Protein AF-A0A2S8BGA2-F1 (afdb_monomer_lite)

pLDDT: mean 81.5, std 15.81, range [41.97, 97.06]

Foldseek 3Di:
DDPPPPPPDDPPDDDVPNDPDPVVVQCPVVPNVNVVVQVVLVVQQVVLCVVVVDPDKDKDKDWDWDADPVRDIDTDIDIDIDHDDDDPDQDWDQQVVGDTHSDPPVNVPPPD

Secondary structure (DSSP, 8-state):
---------------TTSS--HHHHHHHGGGGHHHHHHHHHHHHHHHHHHHH--S--EEEEEEEEEE-TTS-EEEEEEEEEE----------EE-SSS-EES-STTGGGS--

Structure (mmCIF, N/CA/C/O backbone):
data_AF-A0A2S8BGA2-F1
#
_entry.id   AF-A0A2S8BGA2-F1
#
loop_
_atom_site.group_PDB
_atom_site.id
_atom_site.type_symbol
_atom_site.label_atom_id
_atom_site.label_alt_id
_atom_site.label_comp_id
_atom_site.label_asym_id
_atom_site.label_entity_id
_atom_site.label_seq_id
_atom_site.pdbx_PDB_ins_code
_atom_site.Cartn_x
_atom_site.Cartn_y
_atom_site.Cartn_z
_atom_site.occupancy
_atom_site.B_iso_or_equiv
_atom_site.auth_seq_id
_atom_site.auth_comp_id
_atom_site.auth_asym_id
_atom_site.auth_atom_id
_atom_site.pdbx_PDB_model_num
ATOM 1 N N . MET A 1 1 ? -8.086 39.701 -42.187 1.00 42.44 1 MET A N 1
ATOM 2 C CA . MET A 1 1 ? -8.286 38.246 -42.308 1.00 42.44 1 MET A CA 1
ATOM 3 C C . MET A 1 1 ? -7.851 37.646 -40.989 1.00 42.44 1 MET A C 1
ATOM 5 O O . MET A 1 1 ? -6.899 38.157 -40.420 1.00 42.44 1 MET A O 1
ATOM 9 N N . SER A 1 2 ? -8.643 36.717 -40.461 1.00 50.25 2 SER A N 1
ATOM 10 C CA . SER A 1 2 ? -8.512 36.163 -39.114 1.00 50.25 2 SER A CA 1
ATOM 11 C C . SER A 1 2 ? -7.338 35.200 -39.014 1.00 5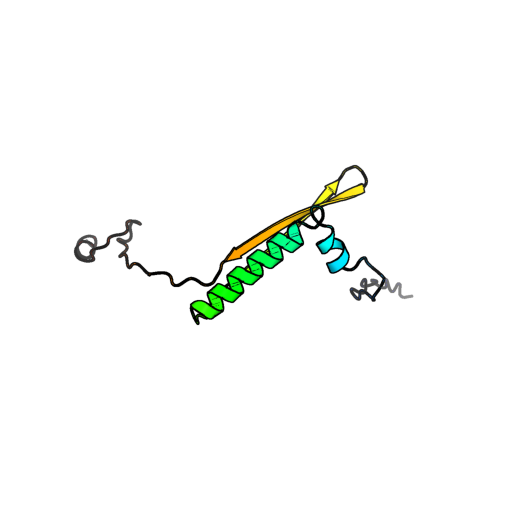0.25 2 SER A C 1
ATOM 13 O O . SER A 1 2 ? -7.348 34.179 -39.697 1.00 50.25 2 SER A O 1
ATOM 15 N N . ASP A 1 3 ? -6.406 35.470 -38.107 1.00 47.59 3 ASP A N 1
ATOM 16 C CA . ASP A 1 3 ? -5.464 34.460 -37.638 1.00 47.59 3 ASP A CA 1
ATOM 17 C C . ASP A 1 3 ? -6.100 33.774 -36.426 1.00 47.59 3 ASP A C 1
ATOM 19 O O . ASP A 1 3 ? -6.095 34.275 -35.304 1.00 47.59 3 ASP A O 1
ATOM 23 N N . ASN A 1 4 ? -6.780 32.663 -36.704 1.00 49.22 4 ASN A N 1
ATOM 24 C CA . ASN A 1 4 ? -7.371 31.796 -35.696 1.00 49.22 4 ASN A CA 1
ATOM 25 C C . ASN A 1 4 ? -6.280 30.840 -35.194 1.00 49.22 4 ASN A C 1
ATOM 27 O O . ASN A 1 4 ? -6.123 29.738 -35.724 1.00 49.22 4 ASN A O 1
ATOM 31 N N . GLU A 1 5 ? -5.500 31.275 -34.204 1.00 50.09 5 GLU A N 1
ATOM 32 C CA . GLU A 1 5 ? -4.597 30.394 -33.462 1.00 50.09 5 GLU A CA 1
ATOM 33 C C . GLU A 1 5 ? -5.442 29.356 -32.720 1.00 50.09 5 GLU A C 1
ATOM 35 O O . GLU A 1 5 ? -6.065 29.612 -31.690 1.00 50.09 5 GLU A O 1
ATOM 40 N N . THR A 1 6 ? -5.530 28.171 -33.315 1.00 48.28 6 THR A N 1
ATOM 41 C CA . THR A 1 6 ? -6.270 27.051 -32.746 1.00 48.28 6 THR A CA 1
ATOM 42 C C . THR A 1 6 ? -5.393 26.461 -31.651 1.00 48.28 6 THR A C 1
ATOM 44 O O . THR A 1 6 ? -4.436 25.743 -31.930 1.00 48.28 6 THR A O 1
ATOM 47 N N . ASN A 1 7 ? -5.691 26.821 -30.407 1.00 53.88 7 ASN A N 1
ATOM 48 C CA . ASN A 1 7 ? -5.096 26.223 -29.222 1.00 53.88 7 ASN A CA 1
ATOM 49 C C . ASN A 1 7 ? -5.488 24.734 -29.217 1.00 53.88 7 ASN A C 1
ATOM 51 O O . ASN A 1 7 ? -6.639 24.393 -28.944 1.00 53.88 7 ASN A O 1
ATOM 55 N N . GLN A 1 8 ? -4.578 23.852 -29.637 1.00 49.34 8 GLN A N 1
ATOM 56 C CA . GLN A 1 8 ? -4.810 22.409 -29.613 1.00 49.34 8 GLN A CA 1
ATOM 57 C C . GLN A 1 8 ? -4.784 21.948 -28.156 1.00 49.34 8 GLN A C 1
ATOM 59 O O . GLN A 1 8 ? -3.724 21.733 -27.571 1.00 49.34 8 GLN A O 1
ATOM 64 N N . GLU A 1 9 ? -5.965 21.822 -27.560 1.00 55.56 9 GLU A N 1
ATOM 65 C CA . GLU A 1 9 ? -6.156 21.097 -26.311 1.00 55.56 9 GLU A CA 1
ATOM 66 C C . GLU A 1 9 ? -5.698 19.649 -26.534 1.00 55.56 9 GLU A C 1
ATOM 68 O O . GLU A 1 9 ? -6.283 18.914 -27.330 1.00 55.56 9 GLU A O 1
ATOM 73 N N . ALA A 1 10 ? -4.605 19.251 -25.880 1.00 55.31 10 ALA A N 1
ATOM 74 C CA . ALA A 1 10 ? -4.134 17.875 -25.906 1.00 55.31 10 ALA A CA 1
ATOM 75 C C . ALA A 1 10 ? -5.230 16.977 -25.315 1.00 55.31 10 ALA A C 1
ATOM 77 O O . ALA A 1 10 ? -5.510 17.038 -24.117 1.00 55.31 10 ALA A O 1
ATOM 78 N N . SER A 1 11 ? -5.877 16.176 -26.162 1.00 54.19 11 SER A N 1
ATOM 79 C CA . SER A 1 11 ? -6.869 15.195 -25.735 1.00 54.19 11 SER A CA 1
ATOM 80 C C . SER A 1 11 ? -6.234 14.250 -24.712 1.00 54.19 11 SER A C 1
ATOM 82 O O . SER A 1 11 ? -5.228 13.607 -24.988 1.00 54.19 11 SER A O 1
ATOM 84 N N . THR A 1 12 ? -6.809 14.184 -23.512 1.00 68.25 12 THR A N 1
ATOM 85 C CA . THR A 1 12 ? -6.352 13.328 -22.404 1.00 68.25 12 THR A CA 1
ATOM 86 C C . THR A 1 12 ? -6.843 11.882 -22.522 1.00 68.25 12 THR A C 1
ATOM 88 O O . THR A 1 12 ? -6.713 11.105 -21.576 1.00 68.25 12 THR A O 1
ATOM 91 N N . GLU A 1 13 ? -7.422 11.508 -23.664 1.00 75.25 13 GLU A N 1
ATOM 92 C CA . GLU A 1 13 ? -7.863 10.143 -23.918 1.00 75.25 13 GLU A CA 1
ATOM 93 C C . GLU A 1 13 ? -6.659 9.251 -24.217 1.00 75.25 13 GLU A C 1
ATOM 95 O O . GLU A 1 13 ? -5.912 9.471 -25.166 1.00 75.25 13 GLU A O 1
ATOM 100 N N . ILE A 1 14 ? -6.481 8.240 -23.373 1.00 72.69 14 ILE A N 1
ATOM 101 C CA . ILE A 1 14 ? -5.462 7.207 -23.520 1.00 72.69 14 ILE A CA 1
ATOM 102 C C . ILE A 1 14 ? -6.172 5.984 -24.101 1.00 72.69 14 ILE A C 1
ATOM 104 O O . ILE A 1 14 ? -7.020 5.400 -23.418 1.00 72.69 14 ILE A O 1
ATOM 108 N N . ALA A 1 15 ? -5.868 5.596 -25.341 1.00 77.69 15 ALA A N 1
ATOM 109 C CA . ALA A 1 15 ? -6.423 4.375 -25.911 1.00 77.69 15 ALA A CA 1
ATOM 110 C C . ALA A 1 15 ? -5.626 3.140 -25.442 1.00 77.69 15 ALA A C 1
ATOM 112 O O . ALA A 1 15 ? -4.434 3.243 -25.122 1.00 77.69 15 ALA A O 1
ATOM 113 N N . PRO A 1 16 ? -6.248 1.945 -25.405 1.00 73.81 16 PRO A N 1
ATOM 114 C CA . PRO A 1 16 ? -5.529 0.708 -25.120 1.00 73.81 16 PRO A CA 1
ATOM 115 C C . PRO A 1 16 ? -4.358 0.513 -26.095 1.00 73.81 16 PRO A C 1
ATOM 117 O O . PRO A 1 16 ? -4.565 0.400 -27.302 1.00 73.81 16 PRO A O 1
ATOM 120 N N . GLY A 1 17 ? -3.134 0.448 -25.563 1.00 75.62 17 GLY A N 1
ATOM 121 C CA . GLY A 1 17 ? -1.903 0.269 -26.344 1.00 75.62 17 GLY A CA 1
ATOM 122 C C . GLY A 1 17 ? -1.076 1.537 -26.594 1.00 75.62 17 GLY A C 1
ATOM 123 O O . GLY A 1 17 ? 0.068 1.404 -27.026 1.00 75.62 17 GLY A O 1
ATOM 124 N N . ASP A 1 18 ? -1.587 2.729 -26.271 1.00 83.69 18 ASP A N 1
ATOM 125 C CA . ASP A 1 18 ? -0.843 3.992 -26.438 1.00 83.69 18 ASP A CA 1
ATOM 126 C C . ASP A 1 18 ? 0.253 4.179 -25.379 1.00 83.69 18 ASP A C 1
ATOM 128 O O . ASP A 1 18 ? 1.278 4.817 -25.624 1.00 83.69 18 ASP A O 1
ATOM 132 N N . ILE A 1 19 ? 0.049 3.606 -24.191 1.00 87.31 19 ILE A N 1
ATOM 133 C CA . ILE A 1 19 ? 1.008 3.618 -23.087 1.00 87.31 19 ILE A CA 1
ATOM 134 C C . ILE A 1 19 ? 1.099 2.239 -22.442 1.00 87.31 19 ILE A C 1
ATOM 136 O O . ILE A 1 19 ? 0.182 1.421 -22.526 1.00 87.31 19 ILE A O 1
ATOM 140 N N . THR A 1 20 ? 2.207 1.988 -21.747 1.00 88.88 20 THR A N 1
ATOM 141 C CA . THR A 1 20 ? 2.338 0.783 -20.929 1.00 88.88 20 THR A CA 1
ATOM 142 C C . THR A 1 20 ? 1.284 0.782 -19.827 1.00 88.88 20 THR A C 1
ATOM 144 O O . THR A 1 20 ? 1.216 1.705 -19.015 1.00 88.88 20 THR A O 1
ATOM 147 N N . GLU A 1 21 ? 0.511 -0.298 -19.764 1.00 91.62 21 GLU A N 1
ATOM 148 C CA . GLU A 1 21 ? -0.502 -0.513 -18.737 1.00 91.62 21 GLU A CA 1
ATOM 149 C C . GLU A 1 21 ? 0.082 -0.414 -17.323 1.00 91.62 21 GLU A C 1
ATOM 151 O O . GLU A 1 21 ? 1.110 -1.025 -17.004 1.00 91.62 21 GLU A O 1
ATOM 156 N N . PHE A 1 22 ? -0.620 0.293 -16.432 1.00 91.12 22 PHE A N 1
ATOM 157 C CA . PHE A 1 22 ? -0.170 0.480 -15.051 1.00 91.12 22 PHE A CA 1
ATOM 158 C C . PHE A 1 22 ? 0.080 -0.855 -14.342 1.00 91.12 22 PHE A C 1
ATOM 160 O O . PHE A 1 22 ? 1.076 -0.994 -13.640 1.00 91.12 22 PHE A O 1
ATOM 167 N N . VAL A 1 23 ? -0.774 -1.863 -14.555 1.00 92.31 23 VAL A N 1
ATOM 168 C CA . VAL A 1 23 ? -0.611 -3.186 -13.929 1.00 92.31 23 VAL A CA 1
ATOM 169 C C . VAL A 1 23 ? 0.683 -3.883 -14.369 1.00 92.31 23 VAL A C 1
ATOM 171 O O . VAL A 1 23 ? 1.338 -4.550 -13.564 1.00 92.31 23 VAL A O 1
ATOM 174 N N . VAL A 1 24 ? 1.106 -3.680 -15.620 1.00 93.69 24 VAL A N 1
ATOM 175 C CA . VAL A 1 24 ? 2.366 -4.224 -16.142 1.00 93.69 24 VAL A CA 1
ATOM 176 C C . VAL A 1 24 ? 3.546 -3.551 -15.447 1.00 93.69 24 VAL A C 1
ATOM 178 O O . VAL A 1 24 ? 4.442 -4.242 -14.972 1.00 93.69 24 VAL A O 1
ATOM 181 N N . VAL A 1 25 ? 3.522 -2.224 -15.298 1.00 94.38 25 VAL A N 1
ATOM 182 C CA . VAL A 1 25 ? 4.562 -1.493 -14.553 1.00 94.38 25 VAL A CA 1
ATOM 183 C C . VAL A 1 25 ? 4.564 -1.899 -13.076 1.00 94.38 25 VAL A C 1
ATOM 185 O O . VAL A 1 25 ? 5.612 -2.214 -12.515 1.00 94.38 25 VAL A O 1
ATOM 188 N N . PHE A 1 26 ? 3.389 -1.953 -12.448 1.00 94.94 26 PHE A N 1
ATOM 189 C CA . PHE A 1 26 ? 3.213 -2.237 -11.025 1.00 94.94 26 PHE A CA 1
ATOM 190 C C . PHE A 1 26 ? 3.763 -3.609 -10.623 1.00 94.94 26 PHE A C 1
ATOM 192 O O . PHE A 1 26 ? 4.464 -3.725 -9.618 1.00 94.94 26 PHE A O 1
ATOM 199 N N . THR A 1 27 ? 3.519 -4.642 -11.434 1.00 94.31 27 THR A N 1
ATOM 200 C CA . THR A 1 27 ? 4.036 -6.002 -11.190 1.00 94.31 27 THR A CA 1
ATOM 201 C C . THR A 1 27 ? 5.559 -6.107 -11.307 1.00 94.31 27 THR A C 1
ATOM 203 O O . THR A 1 27 ? 6.151 -7.040 -10.769 1.00 94.31 27 THR A O 1
ATOM 206 N N . GLN A 1 28 ? 6.214 -5.144 -11.957 1.00 94.38 28 GLN A N 1
ATOM 207 C CA . GLN A 1 28 ? 7.669 -5.104 -12.118 1.00 94.38 28 GLN A CA 1
ATOM 208 C C . GLN A 1 28 ? 8.369 -4.262 -11.038 1.00 94.38 28 GL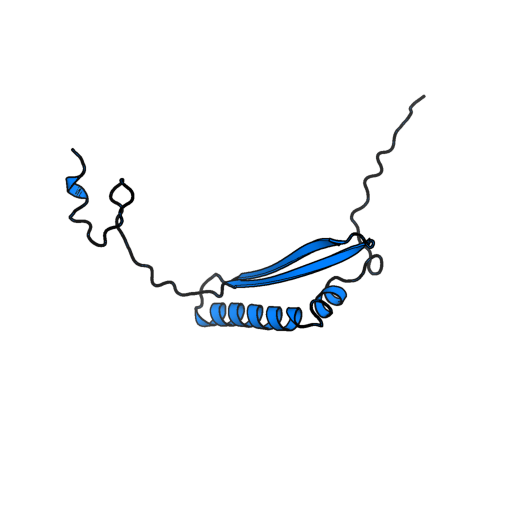N A C 1
ATOM 210 O O . GLN A 1 28 ? 9.572 -4.433 -10.807 1.00 94.38 28 GLN A O 1
ATOM 215 N N . LEU A 1 29 ? 7.637 -3.387 -10.334 1.00 94.56 29 LEU A N 1
ATOM 216 C CA . LEU A 1 29 ? 8.195 -2.512 -9.300 1.00 94.56 29 LEU A CA 1
ATOM 217 C C . LEU A 1 29 ? 8.922 -3.312 -8.215 1.00 94.56 29 LEU A C 1
ATOM 219 O O . LEU A 1 29 ? 8.391 -4.274 -7.657 1.00 94.56 29 LEU A O 1
ATOM 223 N N . ASN A 1 30 ? 10.159 -2.899 -7.913 1.00 92.06 30 ASN A N 1
ATOM 224 C CA . ASN A 1 30 ? 11.050 -3.574 -6.961 1.00 92.06 30 ASN A CA 1
ATOM 225 C C . ASN A 1 30 ? 11.108 -5.102 -7.188 1.00 92.06 30 ASN A C 1
ATOM 227 O O . ASN A 1 30 ? 11.035 -5.886 -6.239 1.00 92.06 30 ASN A O 1
ATOM 231 N N . LYS A 1 31 ? 11.190 -5.533 -8.457 1.00 91.81 31 LYS A N 1
ATOM 232 C CA . LYS A 1 31 ? 11.213 -6.953 -8.856 1.00 91.81 31 LYS A CA 1
ATOM 233 C C . LYS A 1 31 ? 9.978 -7.731 -8.366 1.00 91.81 31 LYS A C 1
ATOM 235 O O . LYS A 1 31 ? 10.096 -8.879 -7.946 1.00 91.81 31 LYS A O 1
ATOM 240 N N . GLY A 1 32 ? 8.815 -7.079 -8.362 1.00 90.81 32 GLY A N 1
ATOM 241 C CA . GLY A 1 32 ? 7.529 -7.648 -7.948 1.00 90.81 32 GLY A CA 1
ATOM 242 C C . GLY A 1 32 ? 7.255 -7.633 -6.443 1.00 90.81 32 GLY A C 1
ATOM 243 O O . GLY A 1 32 ? 6.170 -8.025 -6.020 1.00 90.81 32 GLY A O 1
ATOM 244 N N . ARG A 1 33 ? 8.182 -7.143 -5.609 1.00 93.69 33 ARG A N 1
ATOM 245 C CA . ARG A 1 33 ? 7.990 -7.116 -4.144 1.00 93.69 33 ARG A CA 1
ATOM 246 C C . ARG A 1 33 ? 6.824 -6.231 -3.710 1.00 93.69 33 ARG A C 1
ATOM 248 O O . ARG A 1 33 ? 6.102 -6.588 -2.785 1.00 93.69 33 ARG A O 1
ATOM 255 N N . ILE A 1 34 ? 6.599 -5.125 -4.415 1.00 95.94 34 ILE A N 1
ATOM 256 C CA . ILE A 1 34 ? 5.548 -4.157 -4.069 1.00 95.94 34 ILE A CA 1
ATOM 257 C C . ILE A 1 34 ? 4.157 -4.751 -4.236 1.00 95.94 34 ILE A C 1
ATOM 259 O O . ILE A 1 34 ? 3.270 -4.465 -3.440 1.00 95.94 34 ILE A O 1
ATOM 263 N N . GLN A 1 35 ? 3.963 -5.624 -5.225 1.00 94.50 35 GLN A N 1
ATOM 264 C CA . GLN A 1 35 ? 2.689 -6.313 -5.401 1.00 94.50 35 GLN A CA 1
ATOM 265 C C . GLN A 1 35 ? 2.386 -7.224 -4.202 1.00 94.50 35 GLN A C 1
ATOM 267 O O . GLN A 1 35 ? 1.244 -7.262 -3.740 1.00 94.50 35 GLN A O 1
ATOM 272 N N . VAL A 1 36 ? 3.398 -7.898 -3.650 1.00 95.00 36 VAL A N 1
ATOM 273 C CA . VAL A 1 36 ? 3.251 -8.742 -2.455 1.00 95.00 36 VAL A CA 1
ATOM 274 C C . VAL A 1 36 ? 2.944 -7.895 -1.219 1.00 95.00 36 VAL A C 1
ATOM 276 O O . VAL A 1 36 ? 2.039 -8.232 -0.458 1.00 95.00 36 VAL A O 1
ATOM 279 N N . GLU A 1 37 ? 3.665 -6.790 -1.023 1.00 95.69 37 GLU A N 1
ATOM 280 C CA . GLU A 1 37 ? 3.441 -5.854 0.089 1.00 95.69 37 GLU A CA 1
ATOM 281 C C . GLU A 1 37 ? 2.040 -5.237 0.033 1.00 95.69 37 GLU A C 1
ATOM 283 O O . GLU A 1 37 ? 1.306 -5.280 1.018 1.00 95.69 37 GLU A O 1
ATOM 288 N N . ALA A 1 38 ? 1.625 -4.759 -1.142 1.00 96.44 38 ALA A N 1
ATOM 289 C CA . ALA A 1 38 ? 0.287 -4.231 -1.373 1.00 96.44 38 ALA A CA 1
ATOM 290 C C . ALA A 1 38 ? -0.799 -5.283 -1.112 1.00 96.44 38 ALA A C 1
ATOM 292 O O . ALA A 1 38 ? -1.790 -5.001 -0.442 1.00 96.44 38 ALA A O 1
ATOM 293 N N . THR A 1 39 ? -0.598 -6.516 -1.578 1.00 96.31 39 THR A N 1
ATOM 294 C CA . THR A 1 39 ? -1.559 -7.606 -1.350 1.00 96.31 39 THR A CA 1
ATOM 295 C C . THR A 1 39 ? -1.750 -7.879 0.143 1.00 96.31 39 THR A C 1
ATOM 297 O O . THR A 1 39 ? -2.884 -8.004 0.601 1.00 96.31 39 THR A O 1
ATOM 300 N N . LYS A 1 40 ? -0.659 -7.923 0.918 1.00 96.25 40 LYS A N 1
ATOM 301 C CA . LYS A 1 40 ? -0.717 -8.120 2.375 1.00 96.25 40 LYS A CA 1
ATOM 302 C C . LYS A 1 40 ? -1.411 -6.958 3.080 1.00 96.25 40 LYS A C 1
ATOM 304 O O . LYS A 1 40 ? -2.342 -7.184 3.844 1.00 96.25 40 LYS A O 1
ATOM 309 N N . ALA A 1 41 ? -1.011 -5.728 2.769 1.00 95.50 41 ALA A N 1
ATOM 310 C CA . ALA A 1 41 ? -1.598 -4.521 3.340 1.00 95.50 41 ALA A CA 1
ATOM 311 C C . ALA A 1 41 ? -3.108 -4.421 3.063 1.00 95.50 41 ALA A C 1
ATOM 313 O O . ALA A 1 41 ? -3.878 -4.074 3.957 1.00 95.50 41 ALA A O 1
ATOM 314 N N . LEU A 1 42 ? -3.550 -4.769 1.849 1.00 95.88 42 LEU A N 1
ATOM 315 C CA . LEU A 1 42 ? -4.972 -4.814 1.514 1.00 95.88 42 LEU A CA 1
ATOM 316 C C . LEU A 1 42 ? -5.707 -5.883 2.326 1.00 95.88 42 LEU A C 1
ATOM 318 O O . LEU A 1 42 ? -6.773 -5.610 2.876 1.00 95.88 42 LEU A O 1
ATOM 322 N N . HIS A 1 43 ? -5.137 -7.087 2.409 1.00 95.56 43 HIS A N 1
ATOM 323 C CA . HIS A 1 43 ? -5.722 -8.189 3.164 1.00 95.56 43 HIS A CA 1
ATOM 324 C C . HIS A 1 43 ? -5.917 -7.821 4.640 1.00 95.56 43 HIS A C 1
ATOM 326 O O . HIS A 1 43 ? -7.022 -7.969 5.150 1.00 95.56 43 HIS A O 1
ATOM 332 N N . GLU A 1 44 ? -4.906 -7.242 5.290 1.00 93.12 44 GLU A N 1
ATOM 333 C CA . GLU A 1 44 ? -4.988 -6.789 6.686 1.00 93.12 44 GLU A CA 1
ATOM 334 C C . GLU A 1 44 ? -6.098 -5.753 6.908 1.00 93.12 44 GLU A C 1
ATOM 336 O O . GLU A 1 44 ? -6.835 -5.817 7.892 1.00 93.12 44 GLU A O 1
ATOM 341 N N . VAL A 1 45 ? -6.241 -4.790 5.991 1.00 93.00 45 VAL A N 1
ATOM 342 C CA . VAL A 1 45 ? -7.288 -3.761 6.078 1.00 93.00 45 VAL A CA 1
ATOM 343 C C . VAL A 1 45 ? -8.675 -4.385 5.950 1.00 93.00 45 VAL A C 1
ATOM 345 O O . VAL A 1 45 ? -9.572 -4.034 6.720 1.00 93.00 45 VAL A O 1
ATOM 348 N N . VAL A 1 46 ? -8.847 -5.320 5.011 1.00 92.38 46 VAL A N 1
ATOM 349 C CA . VAL A 1 46 ? -10.111 -6.037 4.800 1.00 92.38 46 VAL A CA 1
ATOM 350 C C . VAL A 1 46 ? -10.452 -6.908 6.007 1.00 92.38 46 VAL A C 1
ATOM 352 O O . VAL A 1 46 ? -11.574 -6.827 6.507 1.00 92.38 46 VAL A O 1
ATOM 355 N N . GLU A 1 47 ? -9.502 -7.696 6.514 1.00 92.06 47 GLU A N 1
ATOM 356 C CA . GLU A 1 47 ? -9.723 -8.534 7.696 1.00 92.06 47 GLU A CA 1
ATOM 357 C C . GLU A 1 47 ? -10.106 -7.696 8.914 1.00 92.06 47 GLU A C 1
ATOM 359 O O . GLU A 1 47 ? -11.080 -8.011 9.594 1.00 92.06 47 GLU A O 1
ATOM 364 N N . ALA A 1 48 ? -9.406 -6.588 9.164 1.00 87.88 48 ALA A N 1
ATOM 365 C CA . ALA A 1 48 ? -9.710 -5.712 10.289 1.00 87.88 48 ALA A CA 1
ATOM 366 C C . ALA A 1 48 ? -11.090 -5.044 10.161 1.00 87.88 48 ALA A C 1
ATOM 368 O O . ALA A 1 48 ? -11.817 -4.917 11.151 1.00 87.88 48 ALA A O 1
ATOM 369 N N . ALA A 1 49 ? -11.487 -4.643 8.949 1.00 87.56 49 ALA A N 1
ATOM 370 C CA . ALA A 1 49 ? -12.819 -4.096 8.697 1.00 87.56 49 ALA A CA 1
ATOM 371 C C . ALA A 1 49 ? -13.919 -5.130 8.992 1.00 87.56 49 ALA A C 1
ATOM 373 O O . ALA A 1 49 ? -14.904 -4.808 9.660 1.00 87.56 49 ALA A O 1
ATOM 374 N N . LEU A 1 50 ? -13.728 -6.382 8.561 1.00 87.81 50 LEU A N 1
ATOM 375 C CA . LEU A 1 50 ? -14.670 -7.473 8.821 1.00 87.81 50 LEU A CA 1
ATOM 376 C C . LEU A 1 50 ? -14.714 -7.860 10.304 1.00 87.81 50 LEU A C 1
ATOM 378 O O . LEU A 1 50 ? -15.799 -8.001 10.862 1.00 87.81 50 LEU A O 1
ATOM 382 N N . ALA A 1 51 ? -13.556 -7.989 10.954 1.00 85.12 51 ALA A N 1
ATOM 383 C CA . ALA A 1 51 ? -13.452 -8.392 12.354 1.00 85.12 51 ALA A CA 1
ATOM 384 C C . ALA A 1 51 ? -14.043 -7.351 13.318 1.00 85.12 51 ALA A C 1
ATOM 386 O O . ALA A 1 51 ? -14.640 -7.711 14.330 1.00 85.12 51 ALA A O 1
ATOM 387 N N . THR A 1 52 ? -13.887 -6.059 13.016 1.00 82.12 52 THR A N 1
ATOM 388 C CA . THR A 1 52 ? -14.387 -4.974 13.878 1.00 82.12 52 THR A CA 1
ATOM 389 C C . THR A 1 52 ? -15.830 -4.574 13.571 1.00 82.12 52 THR A C 1
ATOM 391 O O . THR A 1 52 ? -16.473 -3.939 14.406 1.00 82.12 52 THR A O 1
ATOM 394 N N . GLY A 1 53 ? -16.338 -4.887 12.371 1.00 77.19 53 GLY A N 1
ATOM 395 C CA . GLY A 1 53 ? -17.655 -4.446 11.900 1.00 77.19 53 GLY A CA 1
ATOM 396 C C . GLY A 1 53 ? -17.797 -2.921 11.783 1.00 77.19 53 GLY A C 1
ATOM 397 O O . GLY A 1 53 ? -18.913 -2.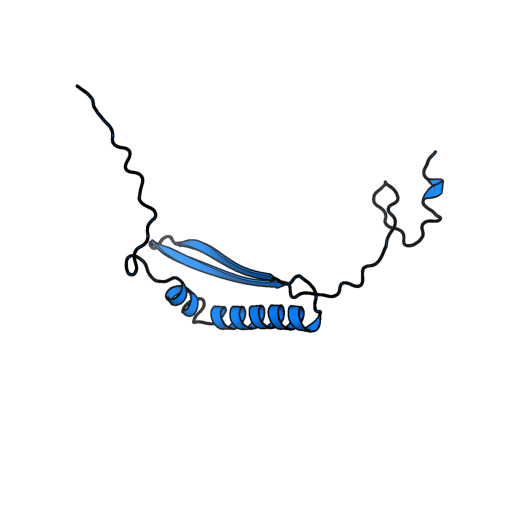410 11.665 1.00 77.19 53 GLY A O 1
ATOM 398 N N . LYS A 1 54 ? -16.688 -2.168 11.846 1.00 69.81 54 LYS A N 1
ATOM 399 C CA . LYS A 1 54 ? -16.686 -0.702 11.806 1.00 69.81 54 LYS A CA 1
ATOM 400 C C . LYS A 1 54 ? -16.512 -0.187 10.382 1.00 69.81 54 LYS A C 1
ATOM 402 O O . LYS A 1 54 ? -15.801 -0.763 9.565 1.00 69.81 54 LYS A O 1
ATOM 407 N N . LYS A 1 55 ? -17.114 0.972 10.103 1.00 71.25 55 LYS A N 1
ATOM 408 C CA . LYS A 1 55 ? -16.836 1.739 8.883 1.00 71.25 55 LYS A CA 1
ATOM 409 C C . LYS A 1 55 ? -15.450 2.369 9.014 1.00 71.25 55 LYS A C 1
ATOM 411 O O . LYS A 1 55 ? -15.263 3.257 9.841 1.00 71.25 55 LYS A O 1
ATOM 416 N N . GLY A 1 56 ? -14.488 1.905 8.226 1.00 74.50 56 GLY A N 1
ATOM 417 C CA . GLY A 1 56 ? -13.131 2.439 8.230 1.00 74.50 56 GLY A CA 1
ATOM 418 C C . GLY A 1 56 ? -12.118 1.443 7.689 1.00 74.50 56 GLY A C 1
ATOM 419 O O . GLY A 1 56 ? -12.478 0.367 7.220 1.00 74.50 56 GLY A O 1
ATOM 420 N N . GLY A 1 57 ? -10.846 1.813 7.782 1.00 86.00 57 GLY A N 1
ATOM 421 C CA . GLY A 1 57 ? -9.757 1.072 7.163 1.00 86.00 57 GLY A CA 1
ATOM 422 C C . GLY A 1 57 ? -9.360 1.688 5.826 1.00 86.00 57 GLY A C 1
ATOM 423 O O . GLY A 1 57 ? -10.214 2.006 5.000 1.00 86.00 57 GLY A O 1
ATOM 424 N N . SER A 1 58 ? -8.065 1.890 5.613 1.00 93.25 58 SER A N 1
ATOM 425 C CA . SER A 1 58 ? -7.546 2.363 4.333 1.00 93.25 58 SER A CA 1
ATOM 426 C C . SER A 1 58 ? -6.190 1.754 4.022 1.00 93.25 58 SER A C 1
ATOM 428 O O . SER A 1 58 ? -5.436 1.365 4.910 1.00 93.25 58 SER A O 1
ATOM 430 N N . MET A 1 59 ? -5.877 1.691 2.738 1.00 94.94 59 MET A N 1
ATOM 431 C CA . MET A 1 59 ? -4.545 1.413 2.226 1.00 94.94 59 MET A CA 1
ATOM 432 C C . MET A 1 59 ? -4.195 2.530 1.241 1.00 94.94 59 MET A C 1
ATOM 434 O O . MET A 1 59 ? -5.056 2.976 0.483 1.00 94.94 59 MET A O 1
ATOM 438 N N . THR A 1 60 ? -2.932 2.937 1.226 1.00 96.50 60 THR A N 1
ATOM 439 C CA . THR A 1 60 ? -2.392 3.925 0.297 1.00 96.50 60 THR A CA 1
ATOM 440 C C . THR A 1 60 ? -1.178 3.335 -0.405 1.00 96.50 60 THR A C 1
ATOM 442 O O . THR A 1 60 ? -0.224 2.916 0.248 1.00 96.50 60 THR A O 1
ATOM 445 N N . LEU A 1 61 ? -1.200 3.348 -1.737 1.00 95.56 61 LEU A N 1
ATOM 446 C CA . LEU A 1 61 ? -0.019 3.163 -2.575 1.00 95.56 61 LEU A CA 1
ATOM 447 C C . LEU A 1 61 ? 0.399 4.533 -3.104 1.00 95.56 61 LEU A C 1
ATOM 449 O O . LEU A 1 61 ? -0.357 5.186 -3.822 1.00 95.56 61 LEU A O 1
ATOM 453 N N . LYS A 1 62 ? 1.611 4.958 -2.770 1.00 96.81 62 LYS A N 1
ATOM 454 C CA . LYS A 1 62 ? 2.217 6.191 -3.263 1.00 96.81 62 LYS A CA 1
ATOM 455 C C . LYS A 1 62 ? 3.395 5.833 -4.157 1.00 96.81 62 LYS A C 1
ATOM 457 O O . LYS A 1 62 ? 4.246 5.056 -3.755 1.00 96.81 62 LYS A O 1
ATOM 462 N N . ILE A 1 63 ? 3.472 6.414 -5.351 1.00 96.44 63 ILE A N 1
ATOM 463 C CA . ILE A 1 63 ? 4.633 6.266 -6.237 1.00 96.44 63 ILE A CA 1
ATOM 464 C C . ILE A 1 63 ? 5.259 7.643 -6.419 1.00 96.44 63 ILE A C 1
ATOM 466 O O . ILE A 1 63 ? 4.650 8.535 -7.005 1.00 96.44 63 ILE A O 1
ATOM 470 N N . LYS A 1 64 ? 6.471 7.828 -5.894 1.00 97.06 64 LYS A N 1
ATOM 471 C CA . LYS A 1 64 ? 7.285 9.007 -6.190 1.00 97.06 64 LYS A CA 1
ATOM 472 C C . LYS A 1 64 ? 8.033 8.755 -7.497 1.00 97.06 64 LYS A C 1
ATOM 474 O O . LYS A 1 64 ? 8.629 7.695 -7.668 1.00 97.06 64 LYS A O 1
ATOM 479 N N . VAL A 1 65 ? 7.979 9.722 -8.406 1.00 96.69 65 VAL A N 1
ATOM 480 C CA . VAL A 1 65 ? 8.633 9.655 -9.716 1.00 96.69 65 VAL A CA 1
ATOM 481 C C . VAL A 1 65 ? 9.736 10.699 -9.755 1.00 96.69 65 VAL A C 1
ATOM 483 O O . VAL A 1 65 ? 9.478 11.870 -9.482 1.00 96.69 65 VAL A O 1
ATOM 486 N N . GLU A 1 66 ? 10.956 10.282 -10.075 1.00 96.81 66 GLU A N 1
ATOM 487 C CA . GLU A 1 66 ? 12.119 11.168 -10.162 1.00 96.81 66 GLU A CA 1
ATOM 488 C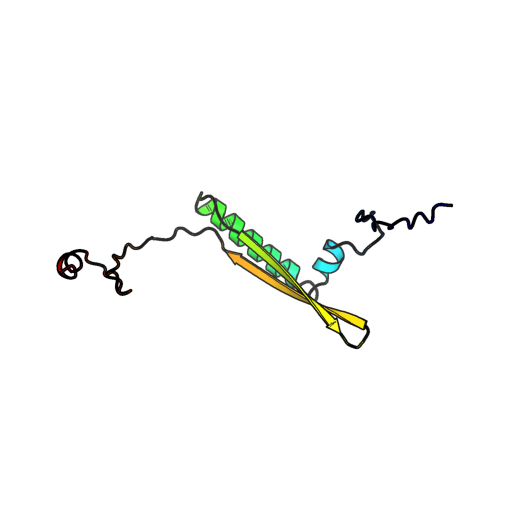 C . GLU A 1 66 ? 12.841 10.957 -11.500 1.00 96.81 66 GLU A C 1
ATOM 490 O O . GLU A 1 66 ? 13.184 9.817 -11.822 1.00 96.81 66 GLU A O 1
ATOM 495 N 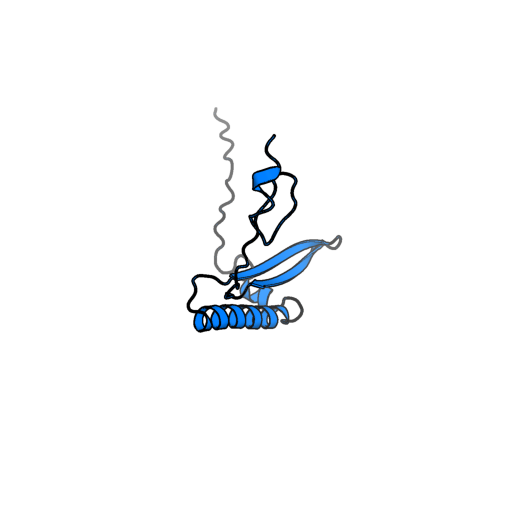N . PRO A 1 67 ? 13.082 12.008 -12.302 1.00 96.88 67 PRO A N 1
ATOM 496 C CA . PRO A 1 67 ? 13.903 11.885 -13.499 1.00 96.88 67 PRO A CA 1
ATOM 497 C C . PRO A 1 67 ? 15.374 11.684 -13.120 1.00 96.88 67 PRO A C 1
ATOM 499 O O . PRO A 1 67 ? 15.855 12.221 -12.123 1.00 96.88 67 PRO A O 1
ATOM 502 N N . LEU A 1 68 ? 16.098 10.932 -13.941 1.00 95.88 68 LEU A N 1
ATOM 503 C CA . LEU A 1 68 ? 17.537 10.721 -13.829 1.00 95.88 68 LEU A CA 1
ATOM 504 C C . LEU A 1 68 ? 18.249 11.412 -14.995 1.00 95.88 68 LEU A C 1
ATOM 506 O O . LEU A 1 68 ? 17.694 11.542 -16.086 1.00 95.88 68 LEU A O 1
ATOM 510 N N . GLU A 1 69 ? 19.508 11.806 -14.794 1.00 90.62 69 GLU A N 1
ATOM 511 C CA . GLU A 1 69 ? 20.316 12.497 -15.817 1.00 90.62 69 GLU A CA 1
ATOM 512 C C . GLU A 1 69 ? 20.496 11.676 -17.107 1.00 90.62 69 GLU A C 1
ATOM 514 O O . GLU A 1 69 ? 20.719 12.231 -18.178 1.00 90.62 69 GLU A O 1
ATOM 519 N N . SER A 1 70 ? 20.340 10.352 -17.028 1.00 91.12 70 SER A N 1
ATOM 520 C CA . SER A 1 70 ? 20.392 9.438 -18.173 1.00 91.12 70 SER A CA 1
ATOM 521 C C . SER A 1 70 ? 19.138 9.454 -19.061 1.00 91.12 70 SER A C 1
ATOM 523 O O . SER A 1 70 ? 19.080 8.696 -20.027 1.00 91.12 70 SER A O 1
ATOM 525 N N . GLY A 1 71 ? 18.115 10.251 -18.728 1.00 89.94 71 GLY A N 1
ATOM 526 C CA . GLY A 1 71 ? 16.798 10.214 -19.376 1.00 89.94 71 GLY A CA 1
ATOM 527 C C . GLY A 1 71 ? 15.895 9.077 -18.881 1.00 89.94 71 GLY A C 1
ATOM 528 O O . GLY A 1 71 ? 14.757 8.950 -19.328 1.00 89.94 71 GLY A O 1
ATOM 529 N N . ALA A 1 72 ? 16.379 8.258 -17.944 1.00 93.06 72 ALA A N 1
ATOM 530 C CA . ALA A 1 72 ? 15.564 7.277 -17.240 1.00 93.06 72 ALA A CA 1
ATOM 531 C C . ALA A 1 72 ? 14.709 7.939 -16.145 1.00 93.06 72 ALA A C 1
ATOM 533 O O . ALA A 1 72 ? 14.982 9.056 -15.707 1.00 93.06 72 ALA A O 1
ATOM 534 N N . VAL A 1 7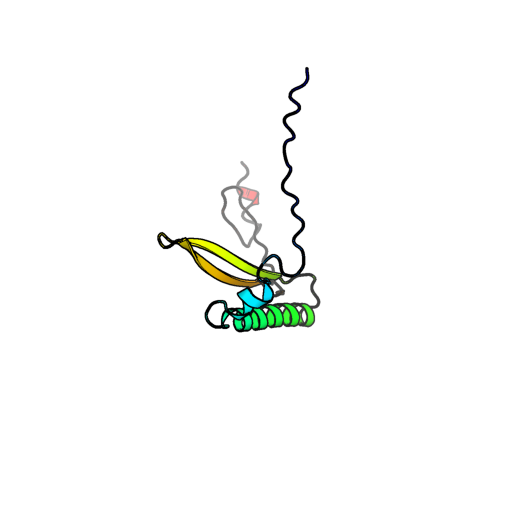3 ? 13.696 7.219 -15.659 1.00 94.94 73 VAL A N 1
ATOM 535 C CA . VAL A 1 73 ? 12.880 7.624 -14.506 1.00 94.94 73 VAL A CA 1
ATOM 536 C C . VAL A 1 73 ? 12.994 6.592 -13.391 1.00 94.94 73 VAL A C 1
ATOM 538 O O . VAL A 1 73 ? 12.927 5.386 -13.625 1.00 94.94 73 VAL A O 1
ATOM 541 N N . SER A 1 74 ? 13.170 7.073 -12.168 1.00 94.56 74 SER A N 1
ATOM 542 C CA . SER A 1 74 ? 13.106 6.276 -10.951 1.00 94.56 74 SER A CA 1
ATOM 543 C C . SER A 1 74 ? 11.679 6.289 -10.417 1.00 94.56 74 SER A C 1
ATOM 545 O O . SER A 1 74 ? 11.085 7.353 -10.230 1.00 94.56 74 SER A O 1
ATOM 547 N N . LEU A 1 75 ? 11.130 5.102 -10.167 1.00 96.38 75 LEU A N 1
ATOM 548 C CA . LEU A 1 75 ? 9.841 4.916 -9.508 1.00 96.38 75 LEU A CA 1
ATOM 549 C C . LEU A 1 75 ? 10.098 4.378 -8.105 1.00 96.38 75 LEU A C 1
ATOM 551 O O . LEU A 1 75 ? 10.626 3.276 -7.944 1.00 96.38 75 LEU A O 1
ATOM 555 N N . ILE A 1 76 ? 9.715 5.154 -7.096 1.00 96.00 76 ILE A N 1
ATOM 556 C CA . ILE A 1 76 ? 9.908 4.837 -5.682 1.00 96.00 76 ILE A CA 1
ATOM 557 C C . ILE A 1 76 ? 8.521 4.627 -5.058 1.00 96.00 76 ILE A C 1
ATOM 559 O O . ILE A 1 76 ? 7.847 5.600 -4.703 1.00 96.00 76 ILE A O 1
ATOM 563 N N . PRO A 1 77 ? 8.053 3.373 -4.994 1.00 96.31 77 PRO A N 1
ATOM 564 C CA . PRO A 1 77 ? 6.774 3.021 -4.400 1.00 96.31 77 PRO A CA 1
ATOM 565 C C . PRO A 1 77 ? 6.857 2.943 -2.874 1.00 96.31 77 PRO A C 1
ATOM 567 O O . PRO A 1 77 ? 7.864 2.516 -2.313 1.00 96.31 77 PRO A O 1
ATOM 570 N N . ASP A 1 78 ? 5.761 3.311 -2.228 1.00 96.12 78 ASP A N 1
ATOM 571 C CA . ASP A 1 78 ? 5.539 3.255 -0.789 1.00 96.12 78 ASP A CA 1
ATOM 572 C C . ASP A 1 78 ? 4.110 2.762 -0.535 1.00 96.12 78 ASP A C 1
ATOM 574 O O . ASP A 1 78 ? 3.148 3.283 -1.109 1.00 96.12 78 ASP A O 1
ATOM 578 N N . VAL A 1 79 ? 3.977 1.727 0.289 1.00 96.75 79 VAL A N 1
ATOM 579 C CA . VAL A 1 79 ? 2.695 1.114 0.641 1.00 96.75 79 VAL A CA 1
ATOM 580 C C . VAL A 1 79 ? 2.475 1.308 2.128 1.00 96.75 79 VAL A C 1
ATOM 582 O O . VAL A 1 79 ? 3.249 0.833 2.954 1.00 96.75 79 VAL A O 1
ATOM 585 N N . THR A 1 80 ? 1.368 1.955 2.473 1.00 96.12 80 THR A N 1
ATOM 586 C CA . THR A 1 80 ? 0.945 2.135 3.863 1.00 96.12 80 THR A CA 1
ATOM 587 C C . THR A 1 80 ? -0.470 1.605 4.045 1.00 96.12 80 THR A C 1
ATOM 589 O O . THR A 1 80 ? -1.327 1.767 3.176 1.00 96.12 80 THR A O 1
ATOM 592 N N . SER A 1 81 ? -0.734 0.956 5.176 1.00 94.06 81 SER A N 1
ATOM 593 C CA . SER A 1 81 ? -2.073 0.531 5.582 1.00 94.06 81 SER A CA 1
ATOM 594 C C . SER A 1 81 ? -2.443 1.151 6.922 1.00 94.06 81 SER A C 1
ATOM 596 O O . SER A 1 81 ? -1.618 1.338 7.816 1.00 94.06 81 SER A O 1
ATOM 598 N N . ASN A 1 82 ? -3.723 1.455 7.069 1.00 92.56 82 ASN A N 1
ATOM 599 C CA . ASN A 1 82 ? -4.350 1.838 8.317 1.00 92.56 82 ASN A CA 1
ATOM 600 C C . ASN A 1 82 ? -5.580 0.946 8.508 1.00 92.56 82 ASN A C 1
ATOM 602 O O . ASN A 1 82 ? -6.687 1.362 8.160 1.00 92.56 82 ASN A O 1
ATOM 606 N N . PRO A 1 83 ? -5.402 -0.299 8.988 1.00 87.69 83 PRO A N 1
ATOM 607 C CA . PRO A 1 83 ? -6.515 -1.206 9.241 1.00 87.69 83 PRO A CA 1
ATOM 608 C C . PRO A 1 83 ? -7.512 -0.599 10.234 1.00 87.69 83 PRO A C 1
ATOM 610 O O . PRO A 1 83 ? -7.126 0.164 11.124 1.00 87.69 83 PRO A O 1
ATOM 613 N N . ALA A 1 84 ? -8.798 -0.929 10.093 1.00 82.31 84 ALA A N 1
ATOM 614 C CA . ALA A 1 84 ? -9.820 -0.460 11.024 1.00 82.31 84 ALA A CA 1
ATOM 615 C C . ALA A 1 84 ? -9.499 -0.953 12.445 1.00 82.31 84 ALA A C 1
ATOM 617 O O . ALA A 1 84 ? -9.333 -2.146 12.676 1.00 82.31 84 ALA A O 1
ATOM 618 N N . LYS A 1 85 ? -9.391 -0.034 13.407 1.00 77.75 85 LYS A N 1
ATOM 619 C CA . LYS A 1 85 ? -9.130 -0.361 14.815 1.00 77.75 85 LYS A CA 1
ATOM 620 C C . LYS A 1 85 ? -10.348 -0.024 15.661 1.00 77.75 85 LYS A C 1
ATOM 622 O O . LYS A 1 85 ? -11.142 0.849 15.308 1.00 77.75 85 LYS A O 1
ATOM 627 N N . ASP A 1 86 ? -10.461 -0.687 16.805 1.00 65.25 86 ASP A N 1
ATOM 628 C CA . ASP A 1 86 ? -11.322 -0.253 17.897 1.00 65.25 86 ASP A CA 1
ATOM 629 C C . ASP A 1 86 ? -10.497 0.609 18.866 1.00 65.25 86 ASP A C 1
ATOM 631 O O . ASP A 1 86 ? -9.851 0.064 19.763 1.00 65.25 86 ASP A O 1
ATOM 635 N N . PRO A 1 87 ? -10.387 1.937 18.662 1.00 59.56 87 PRO A N 1
ATOM 636 C CA . PRO A 1 87 ? -9.660 2.754 19.613 1.00 59.56 87 PRO A CA 1
ATOM 637 C C . PRO A 1 87 ? -10.449 2.801 20.922 1.00 59.56 87 PRO A C 1
ATOM 639 O O . PRO A 1 87 ? -11.538 3.374 20.979 1.00 59.56 87 PRO A O 1
ATOM 642 N N . ALA A 1 88 ? -9.867 2.253 21.989 1.00 58.28 88 ALA A N 1
ATOM 643 C CA . ALA A 1 88 ? -10.268 2.577 23.349 1.00 58.28 88 ALA A CA 1
ATOM 644 C C . ALA A 1 88 ? -9.971 4.067 23.586 1.00 58.28 88 ALA A C 1
ATOM 646 O O . ALA A 1 88 ? -8.855 4.464 23.930 1.00 58.28 88 ALA A O 1
ATOM 647 N N . GLY A 1 89 ? -10.964 4.911 23.308 1.00 57.69 89 GLY A N 1
ATOM 648 C CA . GLY A 1 89 ? -10.888 6.342 23.554 1.00 57.69 89 GLY A CA 1
ATOM 649 C C . GLY A 1 89 ? -10.667 6.597 25.038 1.00 57.69 89 GLY A C 1
ATOM 650 O O . GLY A 1 89 ? -11.281 5.964 25.894 1.00 57.69 89 GLY A O 1
ATOM 651 N N . THR A 1 90 ? -9.769 7.520 25.346 1.00 71.94 90 THR A N 1
ATOM 652 C CA . THR A 1 90 ? -9.470 7.892 26.719 1.00 71.94 90 THR A CA 1
ATOM 653 C C . THR A 1 90 ? -9.695 9.384 26.881 1.00 71.94 90 THR A C 1
ATOM 655 O O . THR A 1 90 ? -9.079 10.178 26.174 1.00 71.94 90 THR A O 1
ATOM 658 N N . ILE A 1 91 ? -10.606 9.757 27.777 1.00 78.56 91 ILE A N 1
ATOM 659 C CA . ILE A 1 91 ? -11.015 11.150 27.968 1.00 78.56 91 ILE A CA 1
ATOM 660 C C . ILE A 1 91 ? -9.964 11.883 28.810 1.00 78.56 91 ILE A C 1
ATOM 662 O O . ILE A 1 91 ? -9.491 11.366 29.825 1.00 78.56 91 ILE A O 1
ATOM 666 N N . PHE A 1 92 ? -9.624 13.092 28.372 1.00 82.31 92 PHE A N 1
ATOM 667 C CA . PHE A 1 92 ? -8.834 14.079 29.100 1.00 82.31 92 PHE A CA 1
ATOM 668 C C . PHE A 1 92 ? -9.591 15.408 29.099 1.00 82.31 92 PHE A C 1
ATOM 670 O O . PHE A 1 92 ? -10.351 15.692 28.172 1.00 82.31 92 PHE A O 1
ATOM 677 N N . PHE A 1 93 ? -9.348 16.226 30.113 1.00 82.12 93 PHE A N 1
ATOM 678 C CA . PHE A 1 93 ? -9.834 17.594 30.203 1.00 82.12 93 PHE A CA 1
ATOM 679 C C . PHE A 1 93 ? -8.672 18.570 29.974 1.00 82.12 93 PHE A C 1
ATOM 681 O O . PHE A 1 93 ? -7.568 18.321 30.460 1.00 82.12 93 PHE A O 1
ATOM 688 N N . ALA A 1 94 ? -8.906 19.653 29.231 1.00 83.50 94 ALA A N 1
ATOM 689 C CA . ALA A 1 94 ? -7.893 20.664 28.922 1.00 83.50 94 ALA A CA 1
ATOM 690 C C . ALA A 1 94 ? -8.061 21.902 29.816 1.00 83.50 94 ALA A C 1
ATOM 692 O O . ALA A 1 94 ? -9.187 22.349 30.022 1.00 83.50 94 ALA A O 1
ATOM 693 N N . ASP A 1 95 ? -6.952 22.462 30.305 1.00 81.12 95 ASP A N 1
ATOM 694 C CA . ASP A 1 95 ? -6.930 23.610 31.232 1.00 81.12 95 ASP A CA 1
ATOM 695 C C . ASP A 1 95 ? -6.838 24.993 30.589 1.00 81.12 95 ASP A C 1
ATOM 697 O O . ASP A 1 95 ? -6.759 25.997 31.290 1.00 81.12 95 ASP A O 1
ATOM 701 N N . GLY A 1 96 ? -6.893 25.057 29.259 1.00 75.75 96 GLY A N 1
ATOM 702 C CA . GLY A 1 96 ? -6.800 26.308 28.504 1.00 75.75 96 GLY A CA 1
ATOM 703 C C . GLY A 1 96 ? -5.369 26.811 28.286 1.00 75.75 96 GLY A C 1
ATOM 704 O O . GLY A 1 96 ? -5.152 27.580 27.354 1.00 75.75 96 GLY A O 1
ATOM 705 N N . GLU A 1 97 ? -4.387 26.320 29.047 1.00 83.81 97 GLU A N 1
ATOM 706 C CA . GLU A 1 97 ? -2.952 26.617 28.878 1.00 83.81 97 GLU A CA 1
ATOM 707 C C . GLU A 1 97 ? -2.217 25.522 28.089 1.00 83.81 97 GLU A C 1
ATOM 709 O O . GLU A 1 97 ? -1.045 25.656 27.739 1.00 83.81 97 GLU A O 1
ATOM 714 N N . GLY A 1 98 ? -2.934 24.446 27.756 1.00 80.31 98 GLY A N 1
ATOM 715 C CA . GLY A 1 98 ? -2.435 23.337 26.950 1.00 80.31 98 GLY A CA 1
ATOM 716 C C . GLY A 1 98 ? -2.050 22.106 27.766 1.00 80.31 98 GLY A C 1
ATOM 717 O O . GLY A 1 98 ? -1.556 21.142 27.177 1.00 80.31 98 GLY A O 1
ATOM 718 N N . ASN A 1 99 ? -2.308 22.083 29.079 1.00 84.38 99 ASN A N 1
ATOM 719 C CA . ASN A 1 99 ? -2.127 20.872 29.871 1.00 84.38 99 ASN A CA 1
ATOM 720 C C . ASN A 1 99 ? -3.390 20.002 29.832 1.00 84.38 99 ASN A C 1
ATOM 722 O O . ASN A 1 99 ? -4.521 20.478 29.700 1.00 84.38 99 ASN A O 1
ATOM 726 N N . LEU A 1 100 ? -3.180 18.688 29.941 1.00 87.94 100 LEU A N 1
ATOM 727 C CA . LEU A 1 100 ? -4.235 17.680 29.918 1.00 87.94 100 LEU A CA 1
ATOM 728 C C . LEU A 1 100 ? -4.321 16.983 31.277 1.00 87.94 100 LEU A C 1
ATOM 730 O O . LEU A 1 100 ? -3.337 16.423 31.758 1.00 87.94 100 LEU A O 1
ATOM 734 N N . SER A 1 101 ? -5.515 16.956 31.863 1.00 80.00 101 SER A N 1
ATOM 735 C CA . SER A 1 101 ? -5.803 16.291 33.134 1.00 80.00 101 SER A CA 1
ATOM 736 C C . SER A 1 101 ? -6.768 15.123 32.948 1.00 80.00 101 SER A C 1
ATOM 738 O O . SER A 1 101 ? -7.632 15.128 32.071 1.00 80.00 101 SER A O 1
ATOM 740 N N . ARG A 1 102 ? -6.639 14.106 33.803 1.00 83.12 102 ARG A N 1
ATOM 741 C CA . ARG A 1 102 ? -7.636 13.029 33.939 1.00 83.12 102 ARG A CA 1
ATOM 742 C C . ARG A 1 102 ? -8.768 13.373 34.893 1.00 83.12 102 ARG A C 1
ATOM 744 O O . ARG A 1 102 ? -9.781 12.682 34.892 1.00 83.12 102 ARG A O 1
ATOM 751 N N . ASP A 1 103 ? -8.585 14.420 35.683 1.00 77.06 103 ASP A N 1
ATOM 752 C CA . ASP A 1 103 ? -9.541 14.896 36.668 1.00 77.06 103 ASP A CA 1
ATOM 753 C C . ASP A 1 103 ? -10.028 16.299 36.290 1.00 77.06 103 ASP A C 1
ATOM 755 O O . ASP A 1 103 ? -9.232 17.180 35.957 1.00 77.06 103 ASP A O 1
ATOM 759 N N . ASN A 1 104 ? -11.343 16.491 36.346 1.00 69.81 104 ASN A N 1
ATOM 760 C CA . ASN A 1 104 ? -12.007 17.759 36.070 1.00 69.81 104 ASN A CA 1
ATOM 761 C C . ASN A 1 104 ? -11.966 18.718 37.276 1.00 69.81 104 ASN A C 1
ATOM 763 O O . ASN A 1 104 ? -12.176 19.917 37.120 1.00 69.81 104 ASN A O 1
ATOM 767 N N . ALA A 1 105 ? -11.700 18.222 38.491 1.00 66.31 105 ALA A N 1
ATOM 768 C CA . ALA A 1 105 ? -11.808 19.017 39.717 1.00 66.31 105 ALA A CA 1
ATOM 769 C C . ALA A 1 105 ? -10.827 20.206 39.782 1.00 66.31 105 ALA A C 1
ATOM 771 O O . ALA A 1 105 ? -11.149 21.232 40.379 1.00 66.31 105 ALA A O 1
ATOM 772 N N . GLY A 1 106 ? -9.658 20.105 39.139 1.00 60.97 106 GLY A N 1
ATOM 773 C CA . GLY A 1 106 ? -8.649 21.175 39.110 1.00 60.97 106 GLY A CA 1
ATOM 774 C C . GLY A 1 106 ? -8.935 22.315 38.124 1.00 60.97 106 GLY A C 1
ATOM 775 O O . GLY A 1 106 ? -8.300 23.360 38.210 1.00 60.97 106 GLY A O 1
ATOM 776 N N . LEU A 1 107 ? -9.892 22.140 37.206 1.00 58.84 107 LEU A N 1
ATOM 777 C CA . LEU A 1 107 ? -10.143 23.069 36.095 1.00 58.84 107 LEU A CA 1
ATOM 778 C C . LEU A 1 107 ? -11.053 24.243 36.448 1.00 58.84 107 LEU A C 1
ATOM 780 O O . LEU A 1 107 ? -11.027 25.273 35.785 1.00 58.84 107 LEU A O 1
ATOM 784 N N . PHE A 1 108 ? -11.841 24.114 37.512 1.00 58.59 108 PHE A N 1
ATOM 785 C CA . PHE A 1 108 ? -12.750 25.170 37.960 1.00 58.59 108 PHE A CA 1
ATOM 786 C C . PHE A 1 108 ? -12.060 26.269 38.784 1.00 58.59 108 PHE A C 1
ATOM 788 O O . PHE A 1 108 ? -12.715 27.236 39.160 1.00 58.59 108 PHE A O 1
ATOM 795 N N . TYR A 1 109 ? -10.758 26.141 39.065 1.00 56.47 109 TYR A N 1
ATOM 796 C CA . TYR A 1 109 ? -10.007 27.095 39.888 1.00 56.47 109 TYR A CA 1
ATOM 797 C C . TYR A 1 109 ? -9.081 28.036 39.098 1.00 56.47 109 TYR A C 1
ATOM 799 O O . TYR A 1 109 ? -8.509 28.937 39.707 1.00 56.47 109 TYR A O 1
ATOM 807 N N . SER A 1 110 ? -8.943 27.884 37.774 1.00 55.53 110 SER A N 1
ATOM 808 C CA . SER A 1 110 ? -8.089 28.752 36.937 1.00 55.53 110 SER A CA 1
ATOM 809 C C . SER A 1 110 ? -8.820 29.940 36.291 1.00 55.53 110 SER A C 1
ATOM 811 O O . SER A 1 110 ? -8.216 30.695 35.537 1.00 55.53 110 SER A O 1
ATOM 813 N N . GLY A 1 111 ? -10.107 30.144 36.591 1.00 57.34 111 GLY A N 1
ATOM 814 C CA . GLY A 1 111 ? -10.875 31.306 36.138 1.00 57.34 111 GLY A CA 1
ATOM 815 C C . GLY A 1 111 ? -11.021 32.368 37.227 1.00 57.34 111 GLY A C 1
ATOM 816 O O . GLY A 1 111 ? -12.073 32.431 37.859 1.00 57.34 111 GLY A O 1
ATOM 817 N N . ASN A 1 112 ? -9.985 33.184 37.436 1.00 41.97 112 ASN A N 1
ATOM 818 C CA . ASN A 1 112 ? -10.064 34.485 38.115 1.00 41.97 112 ASN A CA 1
ATOM 819 C C . ASN A 1 112 ? -9.280 35.524 37.317 1.00 41.97 112 ASN A C 1
ATOM 821 O O . ASN A 1 112 ? -8.085 35.263 37.055 1.00 41.97 112 ASN A O 1
#

Organism: NCBI:txid1858794

Radius of gyration: 26.0 Å; chains: 1; bounding box: 38×47×82 Å

Sequence (112 aa):
MSDNETNQEASTEIAPGDITEFVVVFTQLNKGRIQVEATKALHEVVEAALATGKKGGSMTLKIKVEPLESGAVSLIPDVTSNPAKDPAGTIFFADGEGNLSRDNAGLFYSGN

InterPro domains:
  IPR059854 Uncharacterized protein YfdP [PF27127] (22-100)